Protein AF-D4M1H4-F1 (afdb_monomer)

Solvent-accessible surface area (backbone atoms only — not comparable to full-atom values): 5851 Å² total; per-residue (Å²): 135,62,97,86,70,73,76,74,52,73,66,53,52,52,52,53,51,50,52,50,53,50,50,51,53,52,51,48,43,37,69,77,35,76,64,38,30,44,44,64,61,44,51,48,54,51,51,40,58,71,72,44,37,69,76,74,33,32,75,87,38,94,83,61,56,31,40,72,68,52,51,50,51,56,51,52,53,42,51,49,56,46,50,55,48,46,54,73,71,37,89,66,41,78,75,40,80,87,71,104

InterPro domains:
  IPR043747 Protein of unknown function DUF5692 [PF18948] (12-99)

Organism: NCBI:txid657313

Sequence (100 aa):
MGILYNVPDLKTWGIMFFILVVLIALNELGRETKWGGILLFVIVPVVLTIFVWPTTCAPGNEYGTGNWFNWAKTYSALAGCVGFMLMRYIPNATKHKWVI

Mean predicted aligned error: 8.57 Å

Radius of gyration: 18.03 Å; Cα contacts (8 Å, |Δi|>4): 47; chains: 1; bounding box: 43×35×42 Å

Foldseek 3Di:
DDPPPPDDDPVRVVVVVVVVVVVVVLVVQCVVDLVSVCCVLPVVVVCCVPPPCVPQQDPPDPVVCVDPVNVVVVVVVSVVSVLVSCVVPPVCPVVDPVSD

Secondary structure (DSSP, 8-state):
--TT--PPPHHHHHHHHHHHHHHHHHHHHHHH-HHHHHIIIIIHHHHIIIIIHHHHS-TT-TTSTTSHHHHHHHHHHHHHHHHHHHHHHSTTGGGSTTT-

Structure (mmCIF, N/CA/C/O backbone):
data_AF-D4M1H4-F1
#
_entry.id   AF-D4M1H4-F1
#
loop_
_atom_site.group_PDB
_atom_site.id
_atom_site.type_symbol
_atom_site.label_atom_id
_atom_site.label_alt_id
_atom_site.label_comp_id
_atom_site.label_asym_id
_atom_site.label_entity_id
_atom_site.label_seq_id
_atom_site.pdbx_PDB_ins_code
_atom_site.Cartn_x
_atom_site.Cartn_y
_atom_site.Cartn_z
_atom_site.occupancy
_atom_site.B_iso_or_equiv
_atom_site.auth_seq_id
_atom_site.auth_comp_id
_atom_site.auth_asym_id
_atom_site.auth_atom_id
_atom_site.pdbx_PDB_model_num
ATOM 1 N N . MET A 1 1 ? 31.407 13.125 -16.505 1.00 46.91 1 MET A N 1
ATOM 2 C CA . MET A 1 1 ? 30.576 13.585 -15.373 1.00 46.91 1 MET A CA 1
ATOM 3 C C . MET A 1 1 ? 29.711 12.415 -14.956 1.00 46.91 1 MET A C 1
ATOM 5 O O . MET A 1 1 ? 28.878 11.984 -15.740 1.00 46.91 1 MET A O 1
ATOM 9 N N . GLY A 1 2 ? 30.076 11.789 -13.838 1.00 49.97 2 GLY A N 1
ATOM 10 C CA . GLY A 1 2 ? 29.629 10.450 -13.462 1.00 49.97 2 GLY A CA 1
ATOM 11 C C . GLY A 1 2 ? 28.148 10.384 -13.108 1.00 49.97 2 GLY A C 1
ATOM 12 O O . GLY A 1 2 ? 27.523 11.390 -12.792 1.00 49.97 2 GLY A O 1
ATOM 13 N N . ILE A 1 3 ? 27.631 9.163 -13.116 1.00 60.94 3 ILE A N 1
ATOM 14 C CA . ILE A 1 3 ? 26.248 8.721 -12.871 1.00 60.94 3 ILE A CA 1
ATOM 15 C C . ILE A 1 3 ? 25.559 9.306 -11.611 1.00 60.94 3 ILE A C 1
ATOM 17 O O . ILE A 1 3 ? 24.367 9.115 -11.414 1.00 60.94 3 ILE A O 1
ATOM 21 N N . LEU A 1 4 ? 26.309 10.029 -10.772 1.00 58.59 4 LEU A N 1
ATOM 22 C CA . LEU A 1 4 ? 25.900 10.656 -9.514 1.00 58.59 4 LEU A CA 1
ATOM 23 C C . LEU A 1 4 ? 25.475 12.133 -9.650 1.00 58.59 4 LEU A C 1
ATOM 25 O O . LEU A 1 4 ? 24.997 12.705 -8.677 1.00 58.59 4 LEU A O 1
ATOM 29 N N . TYR A 1 5 ? 25.662 12.766 -10.817 1.00 60.03 5 TYR A N 1
ATOM 30 C CA . TYR A 1 5 ? 25.361 14.193 -11.035 1.00 60.03 5 TYR A CA 1
ATOM 31 C C . TYR A 1 5 ? 24.486 14.415 -12.277 1.00 60.03 5 TYR A C 1
ATOM 33 O O . TYR A 1 5 ? 24.733 15.303 -13.092 1.00 60.03 5 TYR A O 1
ATOM 41 N N . ASN A 1 6 ? 23.466 13.575 -12.463 1.00 72.12 6 ASN A N 1
ATOM 42 C CA . ASN A 1 6 ? 22.386 13.917 -13.381 1.00 72.12 6 ASN A CA 1
ATOM 43 C C . ASN A 1 6 ? 21.414 14.819 -12.611 1.00 72.12 6 ASN A C 1
ATOM 45 O O . ASN A 1 6 ? 20.654 14.339 -11.771 1.00 72.12 6 ASN A O 1
ATOM 49 N N . VAL A 1 7 ? 21.524 16.135 -12.811 1.00 77.00 7 VAL A N 1
ATOM 50 C CA . VAL A 1 7 ? 20.616 17.095 -12.173 1.00 77.00 7 VAL A CA 1
ATOM 51 C C . VAL A 1 7 ? 19.208 16.789 -12.689 1.00 77.00 7 VAL A C 1
ATOM 53 O O . VAL A 1 7 ? 19.019 16.803 -13.907 1.00 77.00 7 VAL A O 1
ATOM 56 N N . PRO A 1 8 ? 18.235 16.477 -11.812 1.00 79.56 8 PRO A N 1
ATOM 57 C CA . PRO A 1 8 ? 16.900 16.126 -12.265 1.00 79.56 8 PRO A CA 1
ATOM 58 C C . PRO A 1 8 ? 16.303 17.290 -13.053 1.00 79.56 8 PRO A C 1
ATOM 60 O O . PRO A 1 8 ? 16.314 18.429 -12.581 1.00 79.56 8 PRO A O 1
ATOM 63 N N . ASP A 1 9 ? 15.783 17.000 -14.245 1.00 87.19 9 ASP A N 1
ATOM 64 C CA . ASP A 1 9 ? 15.068 17.983 -15.055 1.00 87.19 9 ASP A CA 1
ATOM 65 C C . ASP A 1 9 ? 13.844 18.525 -14.293 1.00 87.19 9 ASP A C 1
ATOM 67 O O . ASP A 1 9 ? 13.321 17.879 -13.376 1.00 87.19 9 ASP A O 1
ATOM 71 N N . LEU A 1 10 ? 13.346 19.700 -14.683 1.00 89.31 10 LEU A N 1
ATOM 72 C CA . LEU A 1 10 ? 12.202 20.339 -14.024 1.00 89.31 10 LEU A CA 1
ATOM 73 C C . LEU A 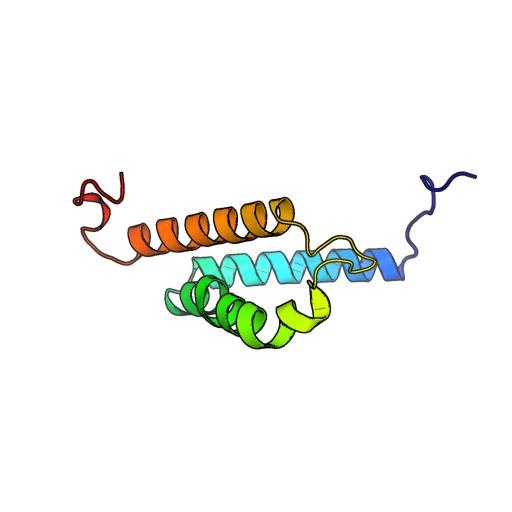1 10 ? 10.969 19.416 -14.001 1.00 89.31 10 LEU A C 1
ATOM 75 O O . LEU A 1 10 ? 10.206 19.400 -13.034 1.00 89.31 10 LEU A O 1
ATOM 79 N N . LYS A 1 11 ? 10.813 18.586 -15.040 1.00 90.44 11 LYS A N 1
ATOM 80 C CA . LYS A 1 11 ? 9.773 17.551 -15.112 1.00 90.44 11 LYS A CA 1
ATOM 81 C C . LYS A 1 11 ? 9.917 16.503 -14.009 1.00 90.44 11 LYS A C 1
ATOM 83 O O . LYS A 1 11 ? 8.925 16.154 -13.375 1.00 90.44 11 LYS A O 1
ATOM 88 N N . THR A 1 12 ? 11.134 16.025 -13.755 1.00 89.25 12 THR A N 1
ATOM 89 C CA . THR A 1 12 ? 11.411 15.026 -12.714 1.00 89.25 12 THR A CA 1
ATOM 90 C C . THR A 1 12 ? 11.106 15.588 -11.330 1.00 89.25 12 THR A C 1
ATOM 92 O O . THR A 1 12 ? 10.437 14.926 -10.541 1.00 89.25 12 THR A O 1
ATOM 95 N N . TRP A 1 13 ? 11.495 16.838 -11.062 1.00 90.50 13 TRP A N 1
ATOM 96 C CA . TRP A 1 13 ? 11.123 17.540 -9.828 1.00 90.50 13 TRP A CA 1
ATOM 97 C C . TRP A 1 13 ? 9.607 17.659 -9.652 1.00 90.50 13 TRP A C 1
ATOM 99 O O . TRP A 1 13 ? 9.093 17.389 -8.565 1.00 90.50 13 TRP A O 1
ATOM 109 N N . GLY A 1 14 ? 8.884 18.000 -10.723 1.00 93.25 14 GLY A N 1
ATOM 110 C CA . GLY A 1 14 ? 7.422 18.051 -10.714 1.00 93.25 14 GLY A CA 1
ATOM 111 C C . GLY A 1 14 ? 6.783 16.701 -10.371 1.00 93.25 14 GLY A C 1
ATOM 112 O O . GLY A 1 14 ? 5.894 16.639 -9.523 1.00 93.25 14 GLY A O 1
ATOM 113 N N . IL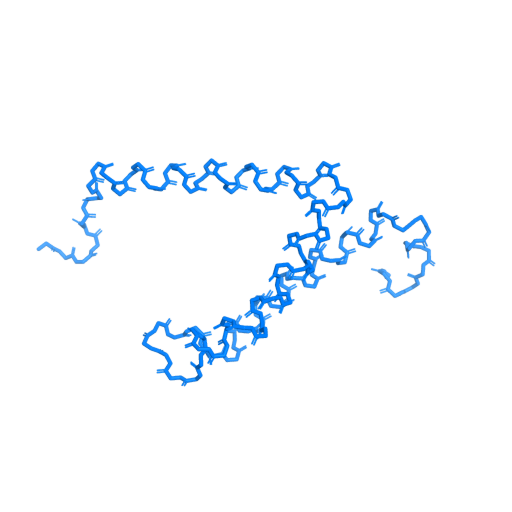E A 1 15 ? 7.273 15.609 -10.968 1.00 93.56 15 ILE A N 1
ATOM 114 C CA . ILE A 1 15 ? 6.799 14.246 -10.678 1.00 93.56 15 ILE A CA 1
ATOM 115 C C . ILE A 1 15 ? 7.082 13.869 -9.219 1.00 93.56 15 ILE A C 1
ATOM 117 O O . ILE A 1 15 ? 6.196 13.355 -8.540 1.00 93.56 15 ILE A O 1
ATOM 121 N N . MET A 1 16 ? 8.284 14.150 -8.710 1.00 92.06 16 MET A N 1
ATOM 122 C C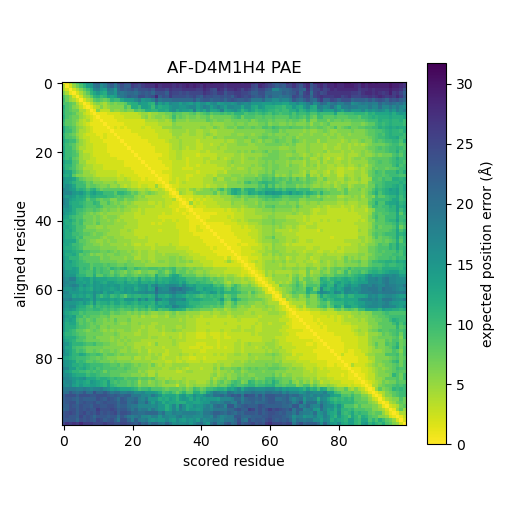A . MET A 1 16 ? 8.645 13.857 -7.319 1.00 92.06 16 MET A CA 1
ATOM 123 C C . MET A 1 16 ? 7.748 14.601 -6.325 1.00 92.06 16 MET A C 1
ATOM 125 O O . MET A 1 16 ? 7.277 14.003 -5.358 1.00 92.06 16 MET A O 1
ATOM 129 N N . PHE A 1 17 ? 7.470 15.884 -6.577 1.00 95.19 17 PHE A N 1
ATOM 130 C CA . PHE A 1 17 ? 6.571 16.673 -5.737 1.00 95.19 17 PHE A CA 1
ATOM 131 C C . PHE A 1 17 ? 5.133 16.147 -5.787 1.00 95.19 17 PHE A C 1
ATOM 133 O O . PHE A 1 17 ? 4.486 16.009 -4.751 1.00 95.19 17 PHE A O 1
ATOM 140 N N . PHE A 1 18 ? 4.643 15.790 -6.974 1.00 95.56 18 PHE A N 1
ATOM 141 C CA . PHE A 1 18 ? 3.324 15.184 -7.121 1.00 95.56 18 PHE A CA 1
ATOM 142 C C . PHE A 1 18 ? 3.209 13.873 -6.333 1.00 95.56 18 PHE A C 1
ATOM 144 O O . PHE A 1 18 ? 2.267 13.703 -5.560 1.00 95.56 18 PHE A O 1
ATOM 151 N N . ILE A 1 19 ? 4.195 12.978 -6.466 1.00 94.69 19 ILE A N 1
ATOM 152 C CA . ILE A 1 19 ? 4.241 11.720 -5.711 1.00 94.69 19 ILE A CA 1
ATOM 153 C C . ILE A 1 19 ? 4.227 12.002 -4.207 1.00 94.69 19 ILE A C 1
ATOM 155 O O . ILE A 1 19 ? 3.471 11.361 -3.482 1.00 94.69 19 ILE A O 1
ATOM 159 N N . LEU A 1 20 ? 5.004 12.980 -3.734 1.00 94.94 20 LEU A N 1
ATOM 160 C CA . LEU A 1 20 ? 5.024 13.367 -2.323 1.00 94.94 20 LEU A CA 1
ATOM 161 C C . LEU A 1 20 ? 3.630 13.777 -1.826 1.00 94.94 20 LEU A C 1
ATOM 163 O O . LEU A 1 20 ? 3.175 13.274 -0.800 1.00 94.94 20 LEU A O 1
ATOM 167 N N . VAL A 1 21 ? 2.936 14.651 -2.559 1.00 96.50 21 VAL A N 1
ATOM 168 C CA . VAL A 1 21 ? 1.583 15.105 -2.196 1.00 96.50 21 VAL A CA 1
ATOM 169 C C . VAL A 1 21 ? 0.600 13.935 -2.169 1.00 96.50 21 VAL A C 1
ATOM 171 O O . VAL A 1 21 ? -0.173 13.805 -1.220 1.00 96.50 21 VAL A O 1
ATOM 174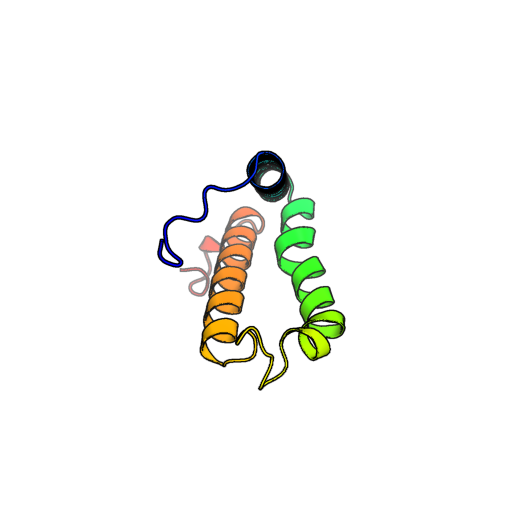 N N . VAL A 1 22 ? 0.657 13.049 -3.166 1.00 95.06 22 VAL A N 1
ATOM 175 C CA . VAL A 1 22 ? -0.187 11.847 -3.215 1.00 95.06 22 VAL A CA 1
ATOM 176 C C . VAL A 1 22 ? 0.087 10.937 -2.019 1.00 95.06 22 VAL A C 1
ATOM 178 O O . VAL A 1 22 ? -0.855 10.480 -1.379 1.00 95.06 22 VAL A O 1
ATOM 181 N N . LEU A 1 23 ? 1.354 10.699 -1.672 1.00 92.62 23 LEU A N 1
ATOM 182 C CA . LEU A 1 23 ? 1.716 9.864 -0.525 1.00 92.62 23 LEU A CA 1
ATOM 183 C C . LEU A 1 23 ? 1.209 10.451 0.795 1.00 92.62 23 LEU A C 1
ATOM 185 O O . LEU A 1 23 ? 0.696 9.706 1.627 1.00 92.62 23 LEU A O 1
ATOM 189 N N . ILE A 1 24 ? 1.297 11.771 0.977 1.00 93.94 24 ILE A N 1
ATOM 190 C CA . ILE A 1 24 ? 0.741 12.451 2.155 1.00 93.94 24 ILE A CA 1
ATOM 191 C C . ILE A 1 24 ? -0.781 12.267 2.206 1.00 93.94 24 ILE A C 1
ATOM 193 O O . ILE A 1 24 ? -1.313 11.882 3.247 1.00 93.94 24 ILE A O 1
ATOM 197 N N . ALA A 1 25 ? -1.475 12.474 1.085 1.00 91.50 25 ALA A N 1
ATOM 198 C CA . ALA A 1 25 ? -2.926 12.318 1.007 1.00 91.50 25 ALA A CA 1
ATOM 199 C C . ALA A 1 25 ? -3.377 10.876 1.293 1.00 91.50 25 ALA A C 1
ATOM 201 O O . ALA A 1 25 ? -4.321 10.661 2.051 1.00 91.50 25 ALA A O 1
ATOM 202 N N . LEU A 1 26 ? -2.687 9.878 0.732 1.00 89.81 26 LEU A N 1
ATOM 203 C CA . LEU A 1 26 ? -2.973 8.463 0.981 1.00 89.81 26 LEU A CA 1
ATOM 204 C C . LEU A 1 26 ? -2.717 8.079 2.441 1.00 89.81 26 LEU A C 1
ATOM 206 O O . LEU A 1 26 ? -3.500 7.327 3.020 1.00 89.81 26 LEU A O 1
ATOM 210 N N . ASN A 1 27 ? -1.651 8.605 3.046 1.00 89.12 27 ASN A N 1
ATOM 211 C CA . ASN A 1 27 ? -1.346 8.343 4.448 1.00 89.12 27 ASN A CA 1
ATOM 212 C C . ASN A 1 27 ? -2.426 8.928 5.371 1.00 89.12 27 ASN A C 1
ATOM 214 O O . ASN A 1 27 ? -2.883 8.259 6.297 1.00 89.12 27 ASN A O 1
ATOM 218 N N . GLU A 1 28 ? -2.898 10.139 5.074 1.00 89.56 28 GLU A N 1
ATOM 219 C CA . GLU A 1 28 ? -3.985 10.752 5.834 1.00 89.56 28 GLU A CA 1
ATOM 220 C C . GLU A 1 28 ? -5.308 9.996 5.644 1.00 89.56 28 GLU A C 1
ATOM 222 O O . GLU A 1 28 ? -5.984 9.688 6.624 1.00 89.56 28 GLU A O 1
ATOM 227 N N . LEU A 1 29 ? -5.630 9.573 4.417 1.00 87.25 29 LEU A N 1
ATOM 228 C CA . LEU A 1 29 ? -6.812 8.753 4.126 1.00 87.25 29 LEU A CA 1
ATOM 229 C C . LEU A 1 29 ? -6.794 7.416 4.883 1.00 87.25 29 LEU A C 1
ATOM 231 O O . LEU A 1 29 ? -7.822 6.988 5.422 1.00 87.25 29 LEU A O 1
ATOM 235 N N . GLY A 1 30 ? -5.627 6.770 4.950 1.00 82.56 30 GLY A N 1
ATOM 236 C CA . GLY A 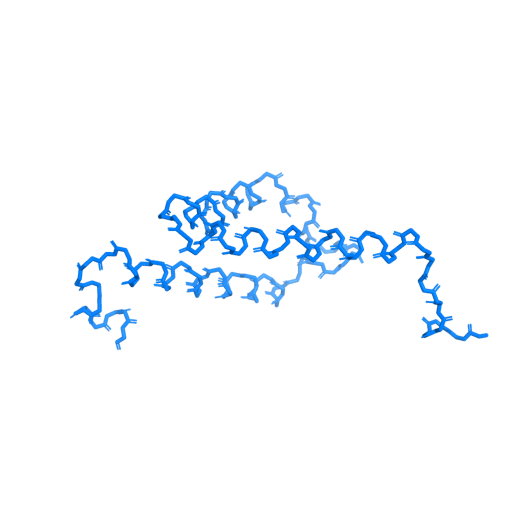1 30 ? -5.420 5.543 5.719 1.00 82.56 30 GLY A CA 1
ATOM 237 C C . GLY A 1 30 ? -5.520 5.743 7.235 1.00 82.56 30 GLY A C 1
ATOM 238 O O . GLY A 1 30 ? -5.845 4.798 7.954 1.00 82.56 30 GLY A O 1
ATOM 239 N N . ARG A 1 31 ? -5.273 6.964 7.731 1.00 80.75 31 ARG A N 1
ATOM 240 C CA . ARG A 1 31 ? -5.282 7.312 9.160 1.00 80.75 31 ARG A CA 1
ATOM 241 C C . ARG A 1 31 ? -6.639 7.806 9.657 1.00 80.75 31 ARG A C 1
ATOM 243 O O . ARG A 1 31 ? -6.982 7.528 10.809 1.00 80.75 31 ARG A O 1
ATOM 250 N N . GLU A 1 32 ? -7.380 8.538 8.838 1.00 81.00 32 GLU A N 1
ATOM 251 C CA . GLU A 1 32 ? -8.667 9.149 9.189 1.00 81.00 32 GLU A CA 1
ATOM 252 C C . GLU A 1 32 ? -9.789 8.106 9.281 1.00 81.00 32 GLU A C 1
ATOM 254 O O . GLU A 1 32 ? -10.586 8.115 10.221 1.00 81.00 32 GLU A O 1
ATOM 259 N N . THR A 1 33 ? -9.840 7.149 8.347 1.00 79.19 33 THR A N 1
ATOM 260 C CA . THR A 1 33 ? -11.013 6.276 8.188 1.00 79.19 33 THR A CA 1
ATOM 261 C C . THR A 1 33 ? -10.691 4.789 8.338 1.00 79.19 33 THR A C 1
ATOM 263 O O . THR A 1 33 ? -9.697 4.285 7.816 1.00 79.19 33 THR A O 1
ATOM 266 N N . LYS A 1 34 ? -11.596 4.042 8.996 1.00 79.62 34 LYS A N 1
ATOM 267 C CA . LYS A 1 34 ? -11.507 2.571 9.086 1.00 79.62 34 LYS A CA 1
ATOM 268 C C . LYS A 1 34 ? -11.461 1.944 7.694 1.00 79.62 34 LYS A C 1
ATOM 270 O O . LYS A 1 34 ? -10.654 1.063 7.445 1.00 79.62 34 LYS A O 1
ATOM 275 N N . TRP A 1 35 ? -12.305 2.407 6.778 1.00 82.38 35 TRP A N 1
ATOM 276 C CA . TRP A 1 35 ? -12.358 1.866 5.421 1.00 82.38 35 TRP A CA 1
ATOM 277 C C . TRP A 1 35 ? -11.135 2.231 4.578 1.00 82.38 35 TRP A C 1
ATOM 279 O O . TRP A 1 35 ? -10.669 1.380 3.827 1.00 82.38 35 TRP A O 1
ATOM 289 N N . GLY A 1 36 ? -10.570 3.431 4.744 1.00 83.81 36 GLY A N 1
ATOM 290 C CA . GLY A 1 36 ? -9.343 3.841 4.062 1.00 83.81 36 GLY A CA 1
ATOM 291 C C . GLY A 1 36 ? -8.158 2.948 4.416 1.00 83.81 36 GLY A C 1
ATOM 292 O O . GLY A 1 36 ? -7.452 2.487 3.522 1.00 83.81 36 GLY A O 1
ATOM 293 N N . GLY A 1 37 ? -8.005 2.600 5.698 1.00 83.69 37 GLY A N 1
ATOM 294 C CA . GLY A 1 37 ? -7.005 1.623 6.130 1.00 83.69 37 GLY A CA 1
ATOM 295 C C . GLY A 1 37 ? -7.222 0.224 5.532 1.00 83.69 37 GLY A C 1
ATOM 296 O O . GLY A 1 37 ? -6.270 -0.382 5.051 1.00 83.69 37 GLY A O 1
ATOM 297 N N . ILE A 1 38 ? -8.465 -0.283 5.492 1.00 86.38 38 ILE A N 1
ATOM 298 C CA . ILE A 1 38 ? -8.763 -1.623 4.943 1.00 86.38 38 ILE A CA 1
ATOM 299 C C . ILE A 1 38 ? -8.465 -1.633 3.445 1.00 86.38 38 ILE A C 1
ATOM 301 O O . ILE A 1 38 ? -7.863 -2.572 2.925 1.00 86.38 38 ILE A O 1
ATOM 305 N N . LEU A 1 39 ? -8.872 -0.581 2.739 1.00 89.25 39 LEU A N 1
ATOM 306 C CA . LEU A 1 39 ? -8.666 -0.480 1.306 1.00 89.25 39 LEU A CA 1
ATOM 307 C C . LEU A 1 39 ? -7.171 -0.439 0.968 1.00 89.25 39 LEU A C 1
ATOM 309 O O . LEU A 1 39 ? -6.724 -1.217 0.128 1.00 89.25 39 LEU A O 1
ATOM 313 N N . LEU A 1 40 ? -6.395 0.404 1.656 1.00 88.31 40 LEU A N 1
ATOM 314 C CA . LEU A 1 40 ? -4.972 0.600 1.370 1.00 88.31 40 LEU A CA 1
ATOM 315 C C . LEU A 1 40 ? -4.074 -0.537 1.870 1.00 88.31 40 LEU A C 1
ATOM 317 O O . LEU A 1 40 ? -3.117 -0.887 1.186 1.00 88.31 40 LEU A O 1
ATOM 321 N N . PHE A 1 41 ? -4.364 -1.117 3.036 1.00 87.62 41 PHE A N 1
ATOM 322 C CA . PHE A 1 41 ? -3.498 -2.114 3.679 1.00 87.62 41 PHE A CA 1
ATOM 323 C C . PHE A 1 41 ? -4.011 -3.554 3.565 1.00 87.62 41 PHE A C 1
ATOM 325 O O . PHE A 1 41 ? -3.324 -4.469 4.002 1.00 87.62 41 PHE A O 1
ATOM 332 N N . VAL A 1 42 ? -5.191 -3.795 2.984 1.00 88.44 42 VAL A N 1
ATOM 333 C CA . VAL A 1 42 ? -5.709 -5.159 2.769 1.00 88.44 42 VAL A CA 1
ATOM 334 C C . VAL A 1 42 ? -6.133 -5.364 1.320 1.00 88.44 42 VAL A C 1
ATOM 336 O O . VAL A 1 42 ? -5.555 -6.200 0.633 1.00 88.44 42 VAL A O 1
ATOM 339 N N . ILE A 1 43 ? -7.097 -4.584 0.822 1.00 90.44 43 ILE A N 1
ATOM 340 C CA . ILE A 1 43 ? -7.687 -4.817 -0.508 1.00 90.44 43 ILE A CA 1
ATOM 341 C C . ILE A 1 43 ? -6.656 -4.596 -1.617 1.00 90.44 43 ILE A C 1
ATOM 343 O O . ILE A 1 43 ? -6.431 -5.490 -2.432 1.00 90.44 43 ILE A O 1
ATOM 347 N N . VAL A 1 44 ? -6.010 -3.427 -1.641 1.00 92.12 44 VAL A N 1
ATOM 348 C CA . VAL A 1 44 ? -5.012 -3.085 -2.664 1.00 92.12 44 VAL A CA 1
ATOM 349 C C . VAL A 1 44 ? -3.863 -4.110 -2.689 1.00 92.12 44 VAL A C 1
ATOM 351 O O . VAL A 1 44 ? -3.602 -4.662 -3.757 1.00 92.12 44 VAL A O 1
ATOM 354 N N . PRO A 1 45 ? -3.223 -4.459 -1.555 1.00 90.38 45 PRO A N 1
ATOM 355 C CA . PRO A 1 45 ? -2.185 -5.488 -1.510 1.00 90.38 45 PRO A CA 1
ATOM 356 C C . PRO A 1 45 ? -2.644 -6.859 -2.009 1.00 90.38 45 PRO A C 1
ATOM 358 O O . PRO A 1 45 ? -1.904 -7.504 -2.749 1.00 90.38 45 PRO A O 1
ATOM 361 N N . VAL A 1 46 ? -3.859 -7.304 -1.667 1.00 92.31 46 VAL A N 1
ATOM 362 C CA . VAL A 1 46 ? -4.405 -8.589 -2.141 1.00 92.31 46 VAL A CA 1
ATOM 363 C C . VAL A 1 46 ? -4.575 -8.587 -3.661 1.00 92.31 46 VAL A C 1
ATOM 365 O O . VAL A 1 46 ? -4.127 -9.516 -4.331 1.00 92.31 46 VAL A O 1
ATOM 368 N N . VAL A 1 47 ? -5.160 -7.525 -4.221 1.00 92.81 47 VAL A N 1
ATOM 369 C CA . VAL A 1 47 ? -5.338 -7.379 -5.675 1.00 92.81 47 VAL A CA 1
ATOM 370 C C . VAL A 1 47 ? -3.983 -7.358 -6.385 1.00 92.81 47 VAL A C 1
ATOM 372 O O . VAL A 1 47 ? -3.788 -8.075 -7.367 1.00 92.81 47 VAL A O 1
ATOM 375 N N . LE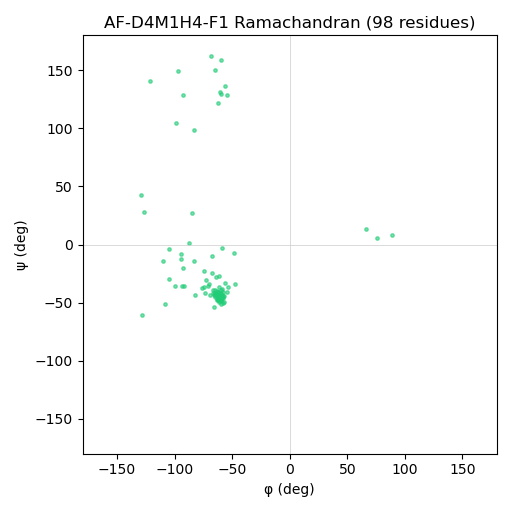U A 1 48 ? -3.019 -6.593 -5.867 1.00 90.31 48 LEU A N 1
ATOM 376 C CA . LEU A 1 48 ? -1.672 -6.535 -6.433 1.00 90.31 48 LEU A CA 1
ATOM 377 C C . LEU A 1 48 ? -0.973 -7.898 -6.380 1.00 90.31 48 LEU A C 1
ATOM 379 O O . LEU A 1 48 ? -0.359 -8.296 -7.367 1.00 90.31 48 LEU A O 1
ATOM 383 N N . THR A 1 49 ? -1.123 -8.638 -5.280 1.00 89.06 49 THR A N 1
ATOM 384 C CA . THR A 1 49 ? -0.513 -9.965 -5.103 1.00 89.06 49 THR A CA 1
ATOM 385 C C . THR A 1 49 ? -1.036 -10.984 -6.109 1.00 89.06 49 THR A C 1
ATOM 387 O O . THR A 1 49 ? -0.259 -11.786 -6.619 1.00 89.06 49 THR A O 1
ATOM 390 N N . ILE A 1 50 ? -2.337 -10.958 -6.404 1.00 89.56 50 ILE A N 1
ATOM 391 C CA . ILE A 1 50 ? -2.975 -11.952 -7.277 1.00 89.56 50 ILE A CA 1
ATOM 392 C C . ILE A 1 50 ? -2.790 -11.603 -8.756 1.00 89.56 50 ILE A C 1
ATOM 394 O O . ILE A 1 50 ? -2.509 -12.488 -9.559 1.00 89.56 50 ILE A O 1
ATOM 398 N N . PHE A 1 51 ? -2.955 -10.331 -9.131 1.00 90.75 51 PHE A N 1
ATOM 399 C CA . PHE A 1 51 ? -3.072 -9.948 -10.542 1.00 90.75 51 PHE A CA 1
ATOM 400 C C . PHE A 1 51 ? -1.820 -9.288 -11.124 1.00 90.75 51 PHE A C 1
ATOM 402 O O . PHE A 1 51 ? -1.575 -9.415 -12.321 1.00 90.75 51 PHE A O 1
ATOM 409 N N . VAL A 1 52 ? -1.031 -8.576 -10.313 1.00 87.94 52 VAL A N 1
ATOM 410 C CA . VAL A 1 52 ? 0.055 -7.714 -10.819 1.00 87.94 52 VAL A CA 1
ATOM 411 C C . VAL A 1 52 ? 1.427 -8.310 -10.526 1.00 87.94 52 VAL A C 1
ATOM 413 O O . VAL A 1 52 ? 2.249 -8.482 -11.419 1.00 87.94 52 VAL A O 1
ATOM 416 N N . TRP A 1 53 ? 1.688 -8.687 -9.280 1.00 84.75 53 TRP A N 1
ATOM 417 C CA . TRP A 1 53 ? 3.004 -9.155 -8.855 1.00 84.75 53 TRP A CA 1
ATOM 418 C C . TRP A 1 53 ? 3.496 -10.455 -9.503 1.00 84.75 53 TRP A C 1
ATOM 420 O O . TRP A 1 53 ? 4.713 -10.568 -9.665 1.00 84.75 53 TRP A O 1
ATOM 430 N N . PRO A 1 54 ? 2.639 -11.395 -9.952 1.00 83.88 54 PRO A N 1
ATOM 431 C CA . PRO A 1 54 ? 3.108 -12.548 -10.714 1.00 83.88 54 PRO A CA 1
ATOM 432 C C . PRO A 1 54 ? 3.794 -12.166 -12.031 1.00 83.88 54 PRO A C 1
ATOM 434 O O . PRO A 1 54 ? 4.653 -12.906 -12.496 1.00 83.88 54 PRO A O 1
ATOM 437 N N . THR A 1 55 ? 3.447 -11.017 -12.623 1.00 83.62 55 THR A N 1
ATOM 438 C CA . THR A 1 55 ? 4.040 -10.547 -13.884 1.00 83.62 55 THR A CA 1
ATOM 439 C C . THR A 1 55 ? 5.127 -9.498 -13.657 1.00 83.62 55 THR A C 1
ATOM 441 O O . THR A 1 55 ? 6.133 -9.509 -14.360 1.00 83.62 55 THR A O 1
ATOM 444 N N . THR A 1 56 ? 4.984 -8.624 -12.653 1.00 82.56 56 THR A N 1
ATOM 445 C CA . THR A 1 56 ? 5.930 -7.517 -12.409 1.00 82.56 56 THR A CA 1
ATOM 446 C C . THR A 1 56 ? 7.049 -7.839 -11.420 1.00 82.56 56 THR A C 1
ATOM 448 O O . THR A 1 56 ? 8.053 -7.134 -11.381 1.00 82.56 56 THR A O 1
ATOM 451 N N . CYS A 1 57 ? 6.879 -8.853 -10.571 1.00 78.62 57 CYS A N 1
ATOM 452 C CA . CYS A 1 57 ? 7.817 -9.213 -9.501 1.00 78.62 57 CYS A CA 1
ATOM 453 C C . CYS A 1 57 ? 8.220 -10.693 -9.571 1.00 78.62 57 CYS A C 1
ATOM 455 O O . CYS A 1 57 ? 8.545 -11.302 -8.550 1.00 78.62 57 CYS A O 1
ATOM 457 N N . ALA A 1 58 ? 8.203 -11.273 -10.774 1.00 77.31 58 ALA A N 1
ATOM 458 C CA . ALA A 1 58 ? 8.648 -12.639 -11.000 1.00 77.31 58 ALA A CA 1
ATOM 459 C C . ALA A 1 58 ? 10.160 -12.801 -10.714 1.00 77.31 58 ALA A C 1
ATOM 461 O O . ALA A 1 58 ? 10.934 -11.848 -10.893 1.00 77.31 58 ALA A O 1
ATOM 462 N N . PRO A 1 59 ? 10.608 -13.996 -10.283 1.00 73.44 59 PRO A N 1
ATOM 463 C CA . PRO A 1 59 ? 12.030 -14.303 -10.152 1.00 73.44 59 PRO A CA 1
ATOM 464 C C . PRO A 1 59 ? 12.762 -14.048 -11.476 1.00 73.44 59 PRO A C 1
ATOM 466 O O . PRO A 1 59 ? 12.335 -14.529 -12.521 1.00 73.44 59 PRO A O 1
ATOM 469 N N . GLY A 1 60 ? 13.857 -13.286 -11.433 1.00 70.12 60 GLY A N 1
ATOM 470 C CA . GLY A 1 60 ? 14.623 -12.922 -12.632 1.00 70.12 60 GLY A CA 1
ATOM 471 C C . GLY A 1 60 ? 14.174 -11.637 -13.341 1.00 70.12 60 GLY A C 1
ATOM 472 O O . GLY A 1 60 ? 14.695 -11.341 -14.410 1.00 70.12 60 GLY A O 1
ATOM 473 N N . ASN A 1 61 ? 13.254 -10.857 -12.758 1.00 76.88 61 ASN A N 1
ATOM 474 C CA . ASN A 1 61 ? 12.936 -9.509 -13.243 1.00 76.88 61 ASN A CA 1
ATOM 475 C C . ASN A 1 61 ? 14.194 -8.610 -13.296 1.00 76.88 61 ASN A C 1
ATOM 477 O O . ASN A 1 61 ? 14.956 -8.558 -12.329 1.00 76.88 61 ASN A O 1
ATOM 481 N N . GLU A 1 62 ? 14.335 -7.846 -14.384 1.00 70.75 62 GLU A N 1
ATOM 482 C CA . GLU A 1 62 ? 15.343 -6.804 -14.625 1.00 70.75 62 GLU A CA 1
ATOM 483 C C . GLU A 1 62 ? 15.500 -5.828 -13.446 1.00 70.75 62 GLU A C 1
ATOM 485 O O . GLU A 1 62 ? 16.608 -5.406 -13.123 1.00 70.75 62 GLU A O 1
ATOM 490 N N . TYR A 1 6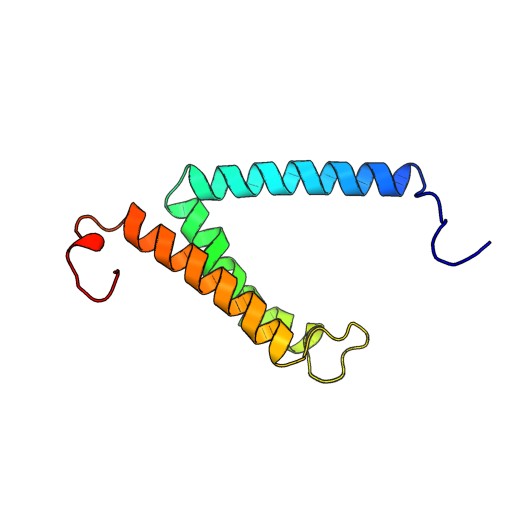3 ? 14.408 -5.530 -12.737 1.00 71.31 63 TYR A N 1
ATOM 491 C CA . TYR A 1 63 ? 14.411 -4.607 -11.597 1.00 71.31 63 TYR A CA 1
ATOM 492 C C . TYR A 1 63 ? 14.740 -5.267 -10.244 1.00 71.31 63 TYR A C 1
ATOM 494 O O . TYR A 1 63 ? 14.703 -4.603 -9.208 1.00 71.31 63 TYR A O 1
ATOM 502 N N . GLY A 1 64 ? 15.020 -6.576 -10.207 1.00 71.12 64 GLY A N 1
ATOM 503 C CA . GLY A 1 64 ? 15.415 -7.295 -8.988 1.00 71.12 64 GLY A CA 1
ATOM 504 C C . GLY A 1 64 ? 14.327 -7.399 -7.909 1.00 71.12 64 GLY A C 1
ATOM 505 O O . GLY A 1 64 ? 14.615 -7.756 -6.766 1.00 71.12 64 GLY A O 1
ATOM 506 N N . THR A 1 65 ? 13.066 -7.099 -8.234 1.00 74.44 65 THR A N 1
ATOM 507 C CA . THR A 1 65 ? 11.960 -7.043 -7.260 1.00 74.44 65 THR A CA 1
ATOM 508 C C . THR A 1 65 ? 11.476 -8.420 -6.801 1.00 74.44 65 THR A C 1
ATOM 510 O O . THR A 1 65 ? 10.959 -8.541 -5.695 1.00 74.44 65 THR A O 1
ATOM 513 N N . GLY A 1 66 ? 11.712 -9.472 -7.587 1.00 79.19 66 GLY A N 1
ATOM 514 C CA . GLY A 1 66 ? 11.274 -10.845 -7.313 1.00 79.19 66 GLY A CA 1
ATOM 515 C C . GLY A 1 66 ? 12.185 -11.680 -6.409 1.00 79.19 66 GLY A C 1
ATOM 516 O O . GLY A 1 66 ? 12.219 -12.898 -6.555 1.00 79.19 66 GLY A O 1
ATOM 517 N N . ASN A 1 67 ? 12.955 -11.062 -5.507 1.00 83.88 67 ASN A N 1
ATOM 518 C CA . ASN A 1 67 ? 13.826 -11.777 -4.565 1.00 83.88 67 ASN A CA 1
ATOM 519 C C . ASN A 1 67 ? 13.161 -11.955 -3.189 1.00 83.88 67 ASN A C 1
ATOM 521 O O . ASN A 1 67 ? 12.423 -11.080 -2.733 1.00 83.88 67 ASN A O 1
ATOM 525 N N . TRP A 1 68 ? 13.482 -13.045 -2.486 1.00 83.88 68 TRP A N 1
ATOM 526 C CA . TRP A 1 68 ? 12.882 -13.411 -1.195 1.00 83.88 68 TRP A CA 1
ATOM 527 C C . TRP A 1 68 ? 12.970 -12.286 -0.150 1.00 83.88 68 TRP A C 1
ATOM 529 O O . TRP A 1 68 ? 12.025 -12.062 0.601 1.00 83.88 68 TRP A O 1
ATOM 539 N N . PHE A 1 69 ? 14.072 -11.527 -0.137 1.00 86.06 69 PHE A N 1
ATOM 540 C CA . PHE A 1 69 ? 14.277 -10.436 0.816 1.00 86.06 69 PHE A CA 1
ATOM 541 C C . PHE A 1 69 ? 13.363 -9.229 0.558 1.00 86.06 69 PHE A C 1
ATOM 543 O O . PHE A 1 69 ? 12.906 -8.585 1.503 1.00 86.06 69 PHE A O 1
ATOM 550 N N . ASN A 1 70 ? 13.054 -8.935 -0.708 1.00 85.06 70 ASN A N 1
ATOM 551 C CA . ASN A 1 70 ? 12.111 -7.870 -1.056 1.00 85.06 70 ASN A CA 1
ATOM 552 C C . ASN A 1 70 ? 10.694 -8.259 -0.642 1.00 85.06 70 ASN A C 1
ATOM 554 O O . ASN A 1 70 ? 9.998 -7.469 -0.009 1.00 85.06 70 ASN A O 1
ATOM 558 N N . TRP A 1 71 ? 10.311 -9.509 -0.898 1.00 85.19 71 TRP A N 1
ATOM 559 C CA . TRP A 1 71 ? 9.050 -10.066 -0.423 1.00 85.19 71 TRP A CA 1
ATOM 560 C C . TRP A 1 71 ? 8.943 -10.028 1.108 1.00 85.19 71 TRP A C 1
ATOM 562 O O . TRP A 1 71 ? 7.937 -9.556 1.638 1.00 85.19 71 TRP A O 1
ATOM 572 N N . ALA A 1 72 ? 10.000 -10.424 1.825 1.00 88.88 72 ALA A N 1
ATOM 573 C CA . ALA A 1 72 ? 10.042 -10.379 3.285 1.00 88.88 72 ALA A CA 1
ATOM 574 C C . ALA A 1 72 ? 9.834 -8.957 3.833 1.00 88.88 72 ALA A C 1
ATOM 576 O O . ALA A 1 72 ? 9.017 -8.762 4.733 1.00 88.88 72 ALA A O 1
ATOM 577 N N . LYS A 1 73 ? 10.514 -7.949 3.271 1.00 87.44 73 LYS A N 1
ATOM 578 C CA . LYS A 1 73 ? 10.363 -6.543 3.682 1.00 87.44 73 LYS A CA 1
ATOM 579 C C . LYS A 1 73 ? 8.946 -6.024 3.463 1.00 87.44 73 LYS A C 1
ATOM 581 O O . LYS A 1 73 ? 8.359 -5.457 4.383 1.00 87.44 73 LYS A O 1
ATOM 586 N N . THR A 1 74 ? 8.405 -6.232 2.264 1.00 89.19 74 THR A N 1
ATOM 587 C CA . THR A 1 74 ? 7.089 -5.712 1.876 1.00 89.19 74 THR A CA 1
ATOM 588 C C . THR A 1 74 ? 5.990 -6.301 2.750 1.00 89.19 74 THR A C 1
ATOM 590 O O . THR A 1 74 ? 5.180 -5.560 3.305 1.00 89.19 74 THR A O 1
ATOM 593 N N . TYR A 1 75 ? 5.993 -7.622 2.949 1.00 89.31 75 TYR A N 1
ATOM 594 C CA . TYR A 1 75 ? 4.990 -8.268 3.792 1.00 89.31 75 TYR A CA 1
ATOM 595 C C . TYR A 1 75 ? 5.186 -7.998 5.285 1.00 89.31 75 TYR A C 1
ATOM 597 O O . TYR A 1 75 ? 4.194 -7.898 6.002 1.00 89.31 75 TYR A O 1
ATOM 605 N N . SER A 1 76 ? 6.421 -7.808 5.763 1.00 91.44 76 SER A N 1
ATOM 606 C CA . SER A 1 76 ? 6.653 -7.400 7.157 1.00 91.44 76 SER A CA 1
ATOM 607 C C . SER A 1 76 ? 6.086 -6.007 7.435 1.00 91.44 76 SER A C 1
ATOM 609 O O . SER A 1 76 ? 5.417 -5.805 8.447 1.00 91.44 76 SER A O 1
ATOM 611 N N . ALA A 1 77 ? 6.292 -5.054 6.519 1.00 90.25 77 ALA A N 1
ATOM 612 C CA . ALA A 1 77 ? 5.701 -3.724 6.634 1.00 90.25 77 ALA A CA 1
ATOM 613 C C . ALA A 1 77 ? 4.163 -3.790 6.594 1.00 90.25 77 ALA A C 1
ATOM 615 O O . ALA A 1 77 ? 3.501 -3.175 7.430 1.00 90.25 77 ALA A O 1
ATOM 616 N N . LEU A 1 78 ? 3.600 -4.598 5.685 1.00 90.50 78 LEU A N 1
ATOM 617 C CA . LEU A 1 78 ? 2.157 -4.815 5.573 1.00 90.50 78 LEU A CA 1
ATOM 618 C C . LEU A 1 78 ? 1.553 -5.386 6.863 1.00 90.50 78 LEU A C 1
ATOM 620 O O . LEU A 1 78 ? 0.553 -4.869 7.359 1.00 90.50 78 LEU A O 1
ATOM 624 N N . ALA A 1 79 ? 2.179 -6.423 7.427 1.00 88.69 79 ALA A N 1
ATOM 625 C CA . ALA A 1 79 ? 1.750 -7.038 8.678 1.00 88.69 79 ALA A CA 1
ATOM 626 C C . ALA A 1 79 ? 1.767 -6.030 9.836 1.00 88.69 79 ALA A C 1
ATOM 628 O O . ALA A 1 79 ? 0.828 -5.999 10.630 1.00 88.69 79 ALA A O 1
ATOM 629 N N . GLY A 1 80 ? 2.777 -5.154 9.890 1.00 87.12 80 GLY A N 1
ATOM 630 C CA . GLY A 1 80 ? 2.825 -4.046 10.844 1.00 87.12 80 GLY A CA 1
ATOM 631 C C . GLY A 1 80 ? 1.635 -3.095 10.693 1.00 87.12 80 GLY A C 1
ATOM 632 O O . GLY A 1 80 ? 0.929 -2.836 11.668 1.00 87.12 80 GLY A O 1
ATOM 633 N N . CYS A 1 81 ? 1.359 -2.621 9.473 1.00 87.56 81 CYS A N 1
ATOM 634 C CA . CYS A 1 81 ? 0.226 -1.732 9.195 1.00 87.56 81 CYS A CA 1
ATOM 635 C C . CYS A 1 81 ? -1.119 -2.361 9.595 1.00 87.56 81 CYS A C 1
ATOM 637 O O . CYS A 1 81 ? -1.924 -1.719 10.274 1.00 87.56 81 CYS A O 1
ATOM 639 N N . VAL A 1 82 ? -1.348 -3.628 9.236 1.00 86.38 82 VAL A N 1
ATOM 640 C CA . VAL A 1 82 ? -2.573 -4.361 9.596 1.00 86.38 82 VAL A CA 1
ATOM 641 C C . VAL A 1 82 ? -2.656 -4.601 11.108 1.00 86.38 82 VAL A C 1
ATOM 643 O O . VAL A 1 82 ? -3.726 -4.443 11.693 1.00 86.38 82 VAL A O 1
ATOM 646 N N . GLY A 1 83 ? -1.541 -4.911 11.773 1.00 83.00 83 GLY A N 1
ATOM 647 C CA . GLY A 1 83 ? -1.480 -5.081 13.227 1.00 83.00 83 GLY A CA 1
ATOM 648 C C . GLY A 1 83 ? -1.872 -3.813 13.991 1.00 83.00 83 GLY A C 1
ATOM 649 O O . GLY A 1 83 ? -2.750 -3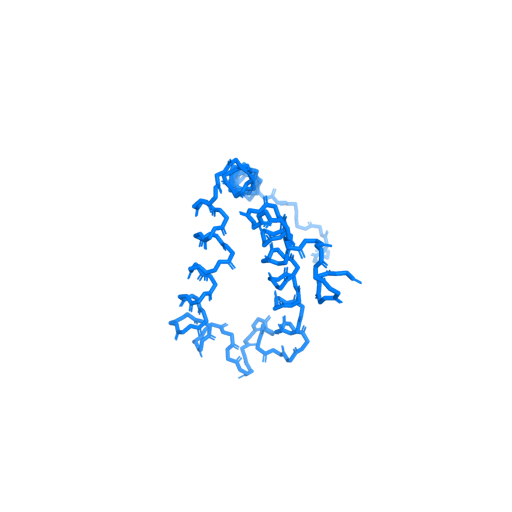.854 14.856 1.00 83.00 83 GLY A O 1
ATOM 650 N N . PHE A 1 84 ? -1.304 -2.659 13.625 1.00 81.94 84 PHE A N 1
ATOM 651 C CA . PHE A 1 84 ? -1.699 -1.364 14.199 1.00 81.94 84 PHE A CA 1
ATOM 652 C C . PHE A 1 84 ? -3.163 -1.027 13.926 1.00 81.94 84 PHE A C 1
ATOM 654 O O . PHE A 1 84 ? -3.859 -0.485 14.788 1.00 81.94 84 PHE A O 1
ATOM 661 N N . MET A 1 85 ? -3.652 -1.386 12.743 1.00 82.88 85 MET A N 1
ATOM 662 C CA . MET A 1 85 ? -5.045 -1.196 12.381 1.00 82.88 85 MET A CA 1
ATOM 663 C C . MET A 1 85 ? -5.994 -2.035 13.251 1.00 82.88 85 MET A C 1
ATOM 665 O O . MET A 1 85 ? -6.999 -1.513 13.741 1.00 82.88 85 MET A O 1
ATOM 669 N N . LEU A 1 86 ? -5.668 -3.310 13.483 1.00 80.94 86 LEU A N 1
ATOM 670 C CA . LEU A 1 86 ? -6.424 -4.199 14.367 1.00 80.94 86 LEU A CA 1
ATOM 671 C C . LEU A 1 86 ? -6.470 -3.641 15.794 1.00 80.94 86 LEU A C 1
ATOM 673 O O . LEU A 1 86 ? -7.555 -3.536 16.364 1.00 80.94 86 LEU A O 1
ATOM 677 N N . MET A 1 87 ? -5.329 -3.194 16.331 1.00 79.69 87 MET A N 1
ATOM 678 C CA . MET A 1 87 ? -5.257 -2.554 17.653 1.00 79.69 87 MET A CA 1
ATOM 679 C C . MET A 1 87 ? -6.132 -1.304 17.761 1.00 79.69 87 MET A C 1
ATOM 681 O O . MET A 1 87 ? -6.747 -1.064 18.797 1.00 79.69 87 MET A O 1
ATOM 685 N N . ARG A 1 88 ? -6.202 -0.504 16.694 1.00 78.12 88 ARG A N 1
ATOM 686 C CA . ARG A 1 88 ? -6.961 0.749 16.684 1.00 78.12 88 ARG A CA 1
ATOM 687 C C . ARG A 1 88 ? -8.472 0.540 16.612 1.00 78.12 88 ARG A C 1
ATOM 689 O O . ARG A 1 88 ? -9.224 1.329 17.179 1.00 78.12 88 ARG A O 1
ATOM 696 N N . TYR A 1 89 ? -8.928 -0.468 15.874 1.00 77.38 89 TYR A N 1
ATOM 697 C CA . TYR A 1 89 ? -10.339 -0.593 15.502 1.00 77.38 89 TYR A CA 1
ATOM 698 C C . TYR A 1 89 ? -11.095 -1.738 16.166 1.00 77.38 89 TYR A C 1
ATOM 700 O O . TYR A 1 89 ? -12.329 -1.745 16.093 1.00 77.38 89 TYR A O 1
ATOM 708 N N . ILE A 1 90 ? -10.389 -2.689 16.774 1.00 73.19 90 ILE A N 1
ATOM 709 C CA . ILE A 1 90 ? -10.994 -3.757 17.562 1.00 73.19 90 ILE A CA 1
ATOM 710 C C . ILE A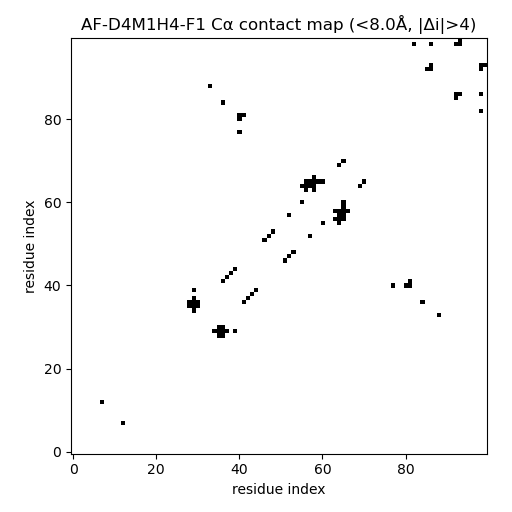 1 90 ? -10.895 -3.364 19.042 1.00 73.19 90 ILE A C 1
ATOM 712 O O . ILE A 1 90 ? -9.816 -3.456 19.637 1.00 73.19 90 ILE A O 1
ATOM 716 N N . PRO A 1 91 ? -12.003 -2.929 19.671 1.00 63.03 91 PRO A N 1
ATOM 717 C CA . PRO A 1 91 ? -12.007 -2.675 21.103 1.00 63.03 91 PRO A CA 1
ATOM 718 C C . PRO A 1 91 ? -11.680 -3.975 21.851 1.00 63.03 91 PRO A C 1
ATOM 720 O O . PRO A 1 91 ? -12.279 -5.014 21.586 1.00 63.03 91 PRO A O 1
ATOM 723 N N . ASN A 1 92 ? -10.742 -3.905 22.800 1.00 62.91 92 ASN A N 1
ATOM 724 C CA . ASN A 1 92 ? -10.166 -5.034 23.551 1.00 62.91 92 ASN A CA 1
ATOM 725 C C . ASN A 1 92 ? -9.139 -5.914 22.814 1.00 62.91 92 ASN A C 1
ATOM 727 O O . ASN A 1 92 ? -8.669 -6.870 23.426 1.00 62.91 92 ASN A O 1
ATOM 731 N N . ALA A 1 93 ? -8.710 -5.598 21.585 1.00 60.72 93 ALA A N 1
ATOM 732 C CA . ALA A 1 93 ? -7.618 -6.346 20.941 1.00 60.72 93 ALA A CA 1
ATOM 733 C C . ALA A 1 93 ? -6.355 -6.398 21.818 1.00 60.72 93 ALA A C 1
ATOM 735 O O . ALA A 1 93 ? -5.774 -7.460 22.011 1.00 60.72 93 ALA A O 1
ATOM 736 N N . THR A 1 94 ? -6.010 -5.285 22.465 1.00 60.31 94 THR A N 1
ATOM 737 C CA . THR A 1 94 ? -4.862 -5.168 23.377 1.00 60.31 94 THR A CA 1
ATOM 738 C C . THR A 1 94 ? -4.994 -5.982 24.674 1.00 60.31 94 THR A C 1
ATOM 740 O O . THR A 1 94 ? -4.031 -6.077 25.424 1.00 60.31 94 THR A O 1
ATOM 743 N N . LYS A 1 95 ? -6.167 -6.563 24.980 1.00 61.47 95 LYS A N 1
ATOM 744 C CA . LYS A 1 95 ? -6.345 -7.458 26.143 1.00 61.47 95 LYS A CA 1
ATOM 745 C C . LYS A 1 95 ? -5.919 -8.899 25.853 1.00 61.47 95 LYS A C 1
ATOM 747 O O . LYS A 1 95 ? -5.788 -9.694 26.783 1.00 61.47 95 LYS A O 1
ATOM 752 N N . HIS A 1 96 ? -5.724 -9.255 24.585 1.00 62.53 96 HIS A N 1
ATOM 753 C CA . HIS A 1 96 ? -5.283 -10.585 24.190 1.00 62.53 96 HIS A CA 1
ATOM 754 C C . HIS A 1 96 ? -3.755 -10.623 24.075 1.00 62.53 96 HIS A C 1
ATOM 756 O O . HIS A 1 96 ? -3.178 -9.832 23.337 1.00 62.53 96 HIS A O 1
ATOM 762 N N . LYS A 1 97 ? -3.121 -11.612 24.727 1.00 61.78 97 LYS A N 1
ATOM 763 C CA . LYS A 1 97 ? -1.655 -11.845 24.753 1.00 61.78 97 LYS A CA 1
ATOM 764 C C . LYS A 1 97 ? -0.989 -12.062 23.380 1.00 61.78 97 LYS A C 1
ATOM 766 O O . LYS A 1 97 ? 0.196 -12.348 23.299 1.00 61.78 97 LYS A O 1
ATOM 771 N N . TRP A 1 98 ? -1.781 -12.081 22.311 1.00 66.75 98 TRP A N 1
ATOM 772 C CA . TRP A 1 98 ? -1.326 -12.261 20.929 1.00 66.75 98 TRP A CA 1
ATOM 773 C C . TRP A 1 98 ? -1.097 -10.937 20.201 1.00 66.75 98 TRP A C 1
ATOM 775 O O . TRP A 1 98 ? -0.543 -10.931 19.107 1.00 66.75 98 TRP A O 1
ATOM 785 N N . VAL A 1 99 ? -1.563 -9.830 20.775 1.00 60.53 99 VAL A N 1
ATOM 786 C CA . VAL A 1 99 ? -1.409 -8.495 20.199 1.00 60.53 99 VAL A CA 1
ATOM 787 C C . VAL A 1 99 ? -0.152 -7.824 20.757 1.00 60.53 99 VAL A C 1
ATOM 789 O O . VAL A 1 99 ? 0.535 -7.141 20.001 1.00 60.53 99 VAL A O 1
ATOM 792 N N . ILE A 1 100 ? 0.155 -8.069 22.040 1.00 54.25 100 ILE A N 1
ATOM 793 C CA . ILE A 1 100 ? 1.380 -7.753 22.803 1.00 54.25 100 ILE A CA 1
ATOM 794 C C . ILE A 1 100 ? 1.465 -8.775 23.952 1.00 54.25 100 ILE A C 1
ATOM 796 O O . ILE A 1 100 ? 2.591 -9.127 24.361 1.00 54.25 100 ILE A O 1
#

pLDDT: mean 81.65, std 11.31, range [46.91, 96.5]